Protein AF-A0A2D6HZC5-F1 (afdb_monomer_lite)

Foldseek 3Di:
DDAAPVRAAEQAEDALCNLCSVVVVVVLVPDDFFWDKDKAFDDPPSRFWFQKDFVQLVHHFDAPVQWDFDDDDPDPGTFTEGADDTGDARMKIWTWGHDPRTHTHYIGGGNHSDDQQDALPPPPDDPVSSVVNVVRRNRMGGYDD

pLDDT: mean 93.43, std 5.06, range [65.69, 98.38]

Structure (mmCIF, N/CA/C/O backbone):
data_AF-A0A2D6HZC5-F1
#
_entry.id   AF-A0A2D6HZC5-F1
#
loop_
_atom_site.group_PDB
_atom_site.id
_atom_site.type_symbol
_atom_site.label_atom_id
_atom_site.label_alt_id
_atom_site.label_comp_id
_atom_site.label_asym_id
_atom_site.label_entity_id
_atom_site.label_seq_id
_atom_site.pdbx_PDB_ins_code
_atom_site.Cartn_x
_atom_site.Cartn_y
_atom_site.Cartn_z
_atom_site.occupancy
_atom_site.B_iso_or_equiv
_atom_site.auth_seq_id
_atom_site.auth_comp_id
_atom_site.auth_asym_id
_atom_site.auth_atom_id
_atom_site.pdbx_PDB_model_num
ATOM 1 N N . MET A 1 1 ? 14.210 -13.965 -1.590 1.00 69.50 1 MET A N 1
ATOM 2 C CA . MET A 1 1 ? 13.919 -12.657 -2.206 1.00 69.50 1 MET A CA 1
ATOM 3 C C . MET A 1 1 ? 13.083 -12.929 -3.435 1.00 69.50 1 MET A C 1
ATOM 5 O O . MET A 1 1 ? 13.542 -13.678 -4.292 1.00 69.50 1 MET A O 1
ATOM 9 N N . THR A 1 2 ? 11.857 -12.420 -3.453 1.00 87.31 2 THR A N 1
ATOM 10 C CA . THR A 1 2 ? 10.922 -12.584 -4.571 1.00 87.31 2 THR A CA 1
ATOM 11 C C . THR A 1 2 ? 11.387 -11.727 -5.746 1.00 87.31 2 THR A C 1
ATOM 13 O O . THR A 1 2 ? 12.062 -10.717 -5.539 1.00 87.31 2 THR A O 1
ATOM 16 N N . LYS A 1 3 ? 11.094 -12.145 -6.976 1.00 92.19 3 LYS A N 1
ATOM 17 C CA . LYS A 1 3 ? 11.446 -11.407 -8.192 1.00 92.19 3 LYS A CA 1
ATOM 18 C C . LYS A 1 3 ? 10.257 -11.382 -9.143 1.00 92.19 3 LYS A C 1
ATOM 20 O O . LYS A 1 3 ? 9.530 -12.371 -9.185 1.00 92.19 3 LYS A O 1
ATOM 25 N N . THR A 1 4 ? 10.097 -10.291 -9.890 1.00 91.75 4 THR A N 1
ATOM 26 C CA . THR A 1 4 ? 9.151 -10.226 -11.014 1.00 91.75 4 THR A CA 1
ATOM 27 C C . THR A 1 4 ? 9.570 -11.173 -12.145 1.00 91.75 4 THR A C 1
ATOM 29 O O . THR A 1 4 ? 10.643 -11.787 -12.091 1.00 91.75 4 THR A O 1
ATOM 32 N N . THR A 1 5 ? 8.752 -11.266 -13.194 1.00 91.31 5 THR A N 1
ATOM 33 C CA . THR A 1 5 ? 9.013 -12.083 -14.386 1.00 91.31 5 THR A CA 1
ATOM 34 C C . THR A 1 5 ? 10.340 -11.720 -15.054 1.00 91.31 5 THR A C 1
ATOM 36 O O . THR A 1 5 ? 11.108 -12.610 -15.418 1.00 91.31 5 THR A O 1
ATOM 39 N N . ASN A 1 6 ? 10.678 -10.430 -15.124 1.00 91.12 6 ASN A N 1
ATOM 40 C CA . ASN A 1 6 ? 11.948 -9.945 -15.676 1.00 91.12 6 ASN A CA 1
ATOM 41 C C . ASN A 1 6 ? 13.112 -9.959 -14.671 1.00 91.12 6 ASN A C 1
ATOM 43 O O . ASN A 1 6 ? 14.202 -9.467 -14.961 1.00 91.12 6 ASN A O 1
ATOM 47 N N . GLY A 1 7 ? 12.916 -10.543 -13.488 1.00 92.25 7 GLY A N 1
ATOM 48 C CA . GLY A 1 7 ? 13.964 -10.699 -12.484 1.00 92.25 7 GLY A CA 1
ATOM 49 C C . GLY A 1 7 ? 14.158 -9.494 -11.561 1.00 92.25 7 GLY A C 1
ATOM 50 O O . GLY A 1 7 ? 15.100 -9.523 -10.760 1.00 92.25 7 GLY A O 1
ATOM 51 N N . THR A 1 8 ? 13.281 -8.483 -11.619 1.00 93.00 8 THR A N 1
ATOM 52 C CA . THR A 1 8 ? 13.315 -7.303 -10.741 1.00 93.00 8 THR A CA 1
ATOM 53 C C . THR A 1 8 ? 13.118 -7.740 -9.288 1.00 93.00 8 THR A C 1
ATOM 55 O O . THR A 1 8 ? 12.092 -8.347 -8.973 1.00 93.00 8 THR A O 1
ATOM 58 N N . PRO A 1 9 ? 14.064 -7.466 -8.373 1.00 93.81 9 PRO A N 1
ATOM 59 C CA . PRO A 1 9 ? 13.914 -7.821 -6.968 1.00 93.81 9 PRO A CA 1
ATOM 60 C C . PRO A 1 9 ? 12.724 -7.118 -6.310 1.00 93.81 9 PRO A C 1
ATOM 62 O O . PRO A 1 9 ? 12.580 -5.899 -6.418 1.00 93.81 9 PRO A O 1
ATOM 65 N N . ILE A 1 10 ? 11.936 -7.888 -5.557 1.00 91.50 10 ILE A N 1
ATOM 66 C CA . ILE A 1 10 ? 10.865 -7.393 -4.692 1.00 91.50 10 ILE A CA 1
ATOM 67 C C . ILE A 1 10 ? 11.231 -7.677 -3.234 1.00 91.50 10 ILE A C 1
ATOM 69 O O . ILE A 1 10 ? 11.430 -8.832 -2.838 1.00 91.50 10 ILE A O 1
ATOM 73 N N . PHE A 1 11 ? 11.341 -6.618 -2.431 1.00 87.88 11 PHE A N 1
ATOM 74 C CA . PHE A 1 11 ? 11.692 -6.722 -1.011 1.00 87.88 11 PHE A CA 1
ATOM 75 C C . PHE A 1 11 ? 10.486 -7.097 -0.147 1.00 87.88 11 PHE A C 1
ATOM 77 O O . PHE A 1 11 ? 10.630 -7.891 0.782 1.00 87.88 11 PHE A O 1
ATOM 84 N N . HIS A 1 12 ? 9.308 -6.571 -0.479 1.00 83.19 12 HIS A N 1
ATOM 85 C CA . HIS A 1 12 ? 8.054 -6.880 0.190 1.00 83.19 12 HIS A CA 1
ATOM 86 C C . HIS A 1 12 ? 6.927 -7.019 -0.839 1.00 83.19 12 HIS A C 1
ATOM 88 O O . HIS A 1 12 ? 6.614 -6.080 -1.569 1.00 83.19 12 HIS A O 1
ATOM 94 N N . ALA A 1 13 ? 6.347 -8.212 -0.913 1.00 79.81 13 ALA A N 1
ATOM 95 C CA . ALA A 1 13 ? 5.152 -8.501 -1.691 1.00 79.81 13 ALA A CA 1
ATOM 96 C C . ALA A 1 13 ? 4.119 -9.089 -0.734 1.00 79.81 13 ALA A C 1
ATOM 98 O O . ALA A 1 13 ? 4.447 -10.008 0.021 1.00 79.81 13 ALA A O 1
ATOM 99 N N . ASP A 1 14 ? 2.907 -8.552 -0.764 1.00 74.06 14 ASP A N 1
ATOM 100 C CA . ASP A 1 14 ? 1.789 -9.041 0.035 1.00 74.06 14 ASP A CA 1
ATOM 101 C C . ASP A 1 14 ? 0.707 -9.657 -0.870 1.00 74.06 14 ASP A C 1
ATOM 103 O O . ASP A 1 14 ? 0.596 -9.326 -2.043 1.00 74.06 14 ASP A O 1
ATOM 107 N N . HIS A 1 15 ? -0.117 -10.541 -0.306 1.00 78.69 15 HIS A N 1
ATOM 108 C CA . HIS A 1 15 ? -1.468 -10.870 -0.798 1.00 78.69 15 HIS A CA 1
ATOM 109 C C . HIS A 1 15 ? -1.623 -11.190 -2.302 1.00 78.69 15 HIS A C 1
ATOM 111 O O . HIS A 1 15 ? -2.504 -10.642 -2.962 1.00 78.69 15 HIS A O 1
ATOM 117 N N . GLY A 1 16 ? -0.809 -12.105 -2.840 1.00 78.62 16 GLY A N 1
ATOM 118 C CA . GLY A 1 16 ? -1.028 -12.666 -4.182 1.00 78.62 16 GLY A CA 1
ATOM 119 C C . GLY A 1 16 ? -0.520 -11.801 -5.338 1.00 78.62 16 GLY A C 1
ATOM 120 O O . GLY A 1 16 ? -0.862 -12.059 -6.491 1.00 78.62 16 GLY A O 1
ATOM 121 N N . VAL A 1 17 ? 0.295 -10.780 -5.050 1.00 86.81 17 VAL A N 1
ATOM 122 C CA . VAL A 1 17 ? 0.870 -9.852 -6.042 1.00 86.81 17 VAL A CA 1
ATOM 123 C C . VAL A 1 17 ? 1.707 -10.551 -7.125 1.00 86.81 17 VAL A C 1
ATOM 125 O O . VAL A 1 17 ? 1.951 -9.965 -8.179 1.00 86.81 17 VAL A O 1
ATOM 128 N N . GLU A 1 18 ? 2.090 -11.815 -6.930 1.00 89.19 18 GLU A N 1
ATOM 129 C CA . GLU A 1 18 ? 2.719 -12.662 -7.948 1.00 89.19 18 GLU A CA 1
ATOM 130 C C . GLU A 1 18 ? 1.943 -12.689 -9.269 1.00 89.19 18 GLU A C 1
ATOM 132 O O . GLU A 1 18 ? 2.555 -12.703 -10.337 1.00 89.19 18 GLU A O 1
ATOM 137 N N . SER A 1 19 ? 0.607 -12.634 -9.218 1.00 89.25 19 SER A N 1
ATOM 138 C CA . SER A 1 19 ? -0.232 -12.625 -10.423 1.00 89.25 19 SER A CA 1
ATOM 139 C C . SER A 1 19 ? -0.093 -11.349 -11.262 1.00 89.25 19 SER A C 1
ATOM 141 O O . SER A 1 19 ? -0.515 -11.332 -12.418 1.00 89.25 19 SER A O 1
ATOM 143 N N . ALA A 1 20 ? 0.518 -10.293 -10.717 1.00 92.00 20 ALA A N 1
ATOM 144 C CA . ALA A 1 20 ? 0.697 -9.007 -11.382 1.00 92.00 20 ALA A CA 1
ATOM 145 C C . ALA A 1 20 ? 2.154 -8.683 -11.746 1.00 92.00 20 ALA A C 1
ATOM 147 O O . ALA A 1 20 ? 2.438 -7.555 -12.144 1.00 92.00 20 ALA A O 1
ATOM 148 N N . PHE A 1 21 ? 3.091 -9.630 -11.657 1.00 93.94 21 PHE A N 1
ATOM 149 C CA . PHE A 1 21 ? 4.503 -9.361 -11.966 1.00 93.94 21 PHE A CA 1
ATOM 150 C C . PHE A 1 21 ? 4.735 -8.808 -13.376 1.00 93.94 21 PHE A C 1
ATOM 152 O O . PHE A 1 21 ? 5.481 -7.841 -13.520 1.00 93.94 21 PHE A O 1
ATOM 159 N N . ASP A 1 22 ? 4.035 -9.329 -14.384 1.00 93.50 22 ASP A N 1
ATOM 160 C CA . ASP A 1 22 ? 4.121 -8.808 -15.755 1.00 93.50 22 ASP A CA 1
ATOM 161 C C . ASP A 1 22 ? 3.609 -7.363 -15.856 1.00 93.50 22 ASP A C 1
ATOM 163 O O . ASP A 1 22 ? 4.170 -6.547 -16.586 1.00 93.50 22 ASP A O 1
ATOM 167 N N . MET A 1 23 ? 2.564 -7.020 -15.095 1.00 93.62 23 MET A N 1
ATOM 168 C CA . MET A 1 23 ? 2.028 -5.659 -15.034 1.00 93.62 23 MET A CA 1
ATOM 169 C C . MET A 1 23 ? 3.023 -4.702 -14.369 1.00 93.62 23 MET A C 1
ATOM 171 O O . MET A 1 23 ? 3.225 -3.594 -14.865 1.00 93.62 23 MET A O 1
ATOM 175 N N . ILE A 1 24 ? 3.667 -5.136 -13.281 1.00 94.44 24 ILE A N 1
ATOM 176 C CA . ILE A 1 24 ? 4.716 -4.367 -12.600 1.00 94.44 24 ILE A CA 1
ATOM 177 C C . ILE A 1 24 ? 5.870 -4.089 -13.566 1.00 94.44 24 ILE A C 1
ATOM 179 O O . ILE A 1 24 ? 6.287 -2.940 -13.709 1.00 94.44 24 ILE A O 1
ATOM 183 N N . ASP A 1 25 ? 6.355 -5.122 -14.255 1.00 94.44 25 ASP A N 1
ATOM 184 C CA . ASP A 1 25 ? 7.457 -4.994 -15.206 1.00 94.44 25 ASP A CA 1
ATOM 185 C C . ASP A 1 25 ? 7.096 -4.062 -16.373 1.00 94.44 25 ASP A C 1
ATOM 187 O O . ASP A 1 25 ? 7.884 -3.182 -16.731 1.00 94.44 25 ASP A O 1
ATOM 191 N N . ALA A 1 26 ? 5.892 -4.205 -16.936 1.00 93.75 26 ALA A N 1
ATOM 192 C CA . ALA A 1 26 ? 5.408 -3.351 -18.018 1.00 93.75 26 ALA A CA 1
ATOM 193 C C . ALA A 1 26 ? 5.282 -1.882 -17.589 1.00 93.75 26 ALA A C 1
ATOM 195 O O . ALA A 1 26 ? 5.671 -0.984 -18.337 1.00 93.75 26 ALA A O 1
ATOM 196 N N . TYR A 1 27 ? 4.780 -1.628 -16.378 1.00 94.19 27 TYR A N 1
ATOM 197 C CA . TYR A 1 27 ? 4.682 -0.278 -15.830 1.00 94.19 27 TYR A CA 1
ATOM 198 C C . TYR A 1 27 ? 6.061 0.344 -15.628 1.00 94.19 27 TYR A C 1
ATOM 200 O O . TYR A 1 27 ? 6.310 1.455 -16.090 1.00 94.19 27 TYR A O 1
ATOM 208 N N . MET A 1 28 ? 6.987 -0.393 -15.007 1.00 94.62 28 MET A N 1
ATOM 209 C CA . MET A 1 28 ? 8.343 0.090 -14.745 1.00 94.62 28 MET A CA 1
ATOM 210 C C . MET A 1 28 ? 9.128 0.391 -16.024 1.00 94.62 28 MET A C 1
ATOM 212 O O . MET A 1 28 ? 9.880 1.363 -16.049 1.00 94.62 28 MET A O 1
ATOM 216 N N . ALA A 1 29 ? 8.930 -0.387 -17.091 1.00 93.25 29 ALA A N 1
ATOM 217 C CA . ALA A 1 29 ? 9.567 -0.143 -18.385 1.00 93.25 29 ALA A CA 1
ATOM 218 C C . ALA A 1 29 ? 9.165 1.205 -19.020 1.00 93.25 29 ALA A C 1
ATOM 220 O O . ALA A 1 29 ? 9.911 1.744 -19.836 1.00 93.25 29 ALA A O 1
ATOM 221 N N . GLY A 1 30 ? 8.001 1.752 -18.652 1.00 92.94 30 GLY A N 1
ATOM 222 C CA . GLY A 1 30 ? 7.512 3.047 -19.130 1.00 92.94 30 GLY A CA 1
ATOM 223 C C . GLY A 1 30 ? 7.947 4.253 -18.290 1.00 92.94 30 GLY A C 1
ATOM 224 O O . GLY A 1 30 ? 7.639 5.385 -18.665 1.00 92.94 30 GLY A O 1
ATOM 225 N N . LEU A 1 31 ? 8.631 4.045 -17.161 1.00 94.88 31 LEU A N 1
ATOM 226 C CA . LEU A 1 31 ? 9.005 5.120 -16.242 1.00 94.88 31 LEU A CA 1
ATOM 227 C C . LEU A 1 31 ? 10.386 5.711 -16.564 1.00 94.88 31 LEU A C 1
ATOM 229 O O . LEU A 1 31 ? 11.294 4.988 -16.981 1.00 94.88 31 LEU A O 1
ATOM 233 N N . PRO A 1 32 ? 10.602 7.016 -16.308 1.00 94.81 32 PRO A N 1
ATOM 234 C CA . PRO A 1 32 ? 11.951 7.562 -16.264 1.00 94.81 32 PRO A CA 1
ATOM 235 C C . PRO A 1 32 ? 12.750 6.929 -15.107 1.00 94.81 32 PRO A C 1
ATOM 237 O O . PRO A 1 32 ? 12.159 6.529 -14.099 1.00 94.81 32 PRO A O 1
ATOM 240 N N . PRO A 1 33 ? 14.093 6.874 -15.196 1.00 96.19 33 PRO A N 1
ATOM 241 C CA . PRO A 1 33 ? 14.920 6.400 -14.093 1.00 96.19 33 PRO A CA 1
ATOM 242 C C . PRO A 1 33 ? 14.691 7.212 -12.813 1.00 96.19 33 PRO A C 1
ATOM 244 O O . PRO A 1 33 ? 14.678 8.444 -12.852 1.00 96.19 33 PRO A O 1
ATOM 247 N N . GLY A 1 34 ? 14.555 6.533 -11.672 1.00 95.75 34 GLY A N 1
ATOM 248 C CA . GLY A 1 34 ? 14.362 7.179 -10.372 1.00 95.75 34 GLY A CA 1
ATOM 249 C C . GLY A 1 34 ? 13.321 6.510 -9.479 1.00 95.75 34 GLY A C 1
ATOM 250 O O . GLY A 1 34 ? 12.751 5.473 -9.818 1.00 95.75 34 GLY A O 1
ATOM 251 N N . PHE A 1 35 ? 13.107 7.105 -8.302 1.00 96.25 35 PHE A N 1
ATOM 252 C CA . PHE A 1 35 ? 12.091 6.663 -7.345 1.00 96.25 35 PHE A CA 1
ATOM 253 C C . PHE A 1 35 ? 10.683 6.926 -7.882 1.00 96.25 35 PHE A C 1
ATOM 255 O O . PHE A 1 35 ? 10.417 7.998 -8.427 1.00 96.25 35 PHE A O 1
ATOM 262 N N . PHE A 1 36 ? 9.775 5.978 -7.670 1.00 95.75 36 PHE A N 1
ATOM 263 C CA . PHE A 1 36 ? 8.375 6.127 -8.035 1.00 95.75 36 PHE A CA 1
ATOM 264 C C . PHE A 1 36 ? 7.438 5.494 -7.004 1.00 95.75 36 PHE A C 1
ATOM 266 O O . PHE A 1 36 ? 7.779 4.541 -6.298 1.00 95.75 36 PHE A O 1
ATOM 273 N N . ILE A 1 37 ? 6.216 6.023 -6.987 1.00 95.62 37 ILE A N 1
ATOM 274 C CA . ILE A 1 37 ? 5.040 5.420 -6.368 1.00 95.62 37 ILE A CA 1
ATOM 275 C C . ILE A 1 37 ? 4.003 5.315 -7.483 1.00 95.62 37 ILE A C 1
ATOM 277 O O . ILE A 1 37 ? 3.606 6.327 -8.057 1.00 95.62 37 ILE A O 1
ATOM 281 N N . GLY A 1 38 ? 3.638 4.092 -7.846 1.00 94.94 38 GLY A N 1
ATOM 282 C CA . GLY A 1 38 ? 2.681 3.795 -8.903 1.00 94.94 38 GLY A CA 1
ATOM 283 C C . GLY A 1 38 ? 1.421 3.168 -8.337 1.00 94.94 38 GLY A C 1
ATOM 284 O O . GLY A 1 38 ? 1.502 2.317 -7.453 1.00 94.94 38 GLY A O 1
ATOM 285 N N . VAL A 1 39 ? 0.274 3.569 -8.876 1.00 95.62 39 VAL A N 1
ATOM 286 C CA . VAL A 1 39 ? -1.014 2.930 -8.608 1.00 95.62 39 VAL A CA 1
ATOM 287 C C . VAL A 1 39 ? -1.631 2.559 -9.945 1.00 95.62 39 VAL A C 1
ATOM 289 O O . VAL A 1 39 ? -1.807 3.415 -10.810 1.00 95.62 39 VAL A O 1
ATOM 292 N N . MET A 1 40 ? -1.905 1.273 -10.133 1.00 95.00 40 MET A N 1
ATOM 293 C CA . MET A 1 40 ? -2.393 0.725 -11.396 1.00 95.00 40 MET A CA 1
ATOM 294 C C . MET A 1 40 ? -3.727 0.019 -11.176 1.00 95.00 40 MET A C 1
ATOM 296 O O . MET A 1 40 ? -3.848 -0.711 -10.193 1.00 95.00 40 MET A O 1
ATOM 300 N N . PRO A 1 41 ? -4.714 0.182 -12.070 1.00 95.38 41 PRO A N 1
ATOM 301 C CA . PRO A 1 41 ? -5.939 -0.600 -11.997 1.00 95.38 41 PRO A CA 1
ATOM 302 C C . PRO A 1 41 ? -5.628 -2.082 -12.227 1.00 95.38 41 PRO A C 1
ATOM 304 O O . PRO A 1 41 ? -4.888 -2.443 -13.146 1.00 95.38 41 PRO A O 1
ATOM 307 N N . LEU A 1 42 ? -6.211 -2.943 -11.401 1.00 94.81 42 LEU A N 1
ATOM 308 C CA . LEU A 1 42 ? -6.145 -4.387 -11.559 1.00 94.81 42 LEU A CA 1
ATOM 309 C C . LEU A 1 42 ? -7.287 -4.883 -12.452 1.00 94.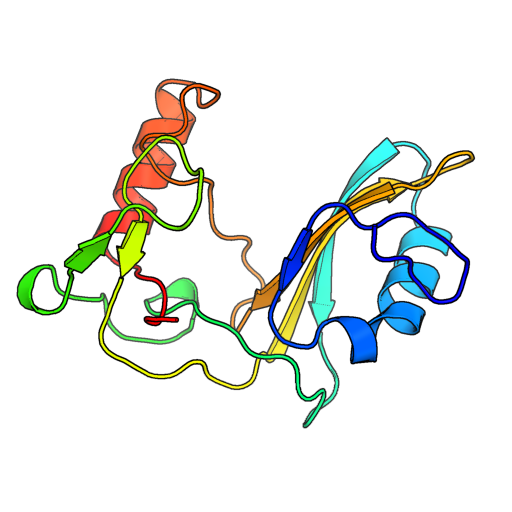81 42 LEU A C 1
ATOM 311 O O . LEU A 1 42 ? -8.393 -4.339 -12.418 1.00 94.81 42 LEU A O 1
ATOM 315 N N . PRO A 1 43 ? -7.061 -5.943 -13.247 1.00 90.75 43 PRO A N 1
ATOM 316 C CA . PRO A 1 43 ? -8.157 -6.620 -13.914 1.00 90.75 43 PRO A CA 1
ATOM 317 C C . PRO A 1 43 ? -9.085 -7.269 -12.870 1.00 90.75 43 PRO A C 1
ATOM 319 O O . PRO A 1 43 ? -8.614 -7.713 -11.816 1.00 90.75 43 PRO A O 1
ATOM 322 N N . PRO A 1 44 ? -10.389 -7.405 -13.172 1.00 86.88 44 PRO A N 1
ATOM 323 C CA . PRO A 1 44 ? -11.298 -8.171 -12.330 1.00 86.88 44 PRO A CA 1
ATOM 324 C C . PRO A 1 44 ? -10.764 -9.586 -12.091 1.00 86.88 44 PRO A C 1
ATOM 326 O O . PRO A 1 44 ? -10.242 -10.219 -13.008 1.00 86.88 44 PRO A O 1
ATOM 329 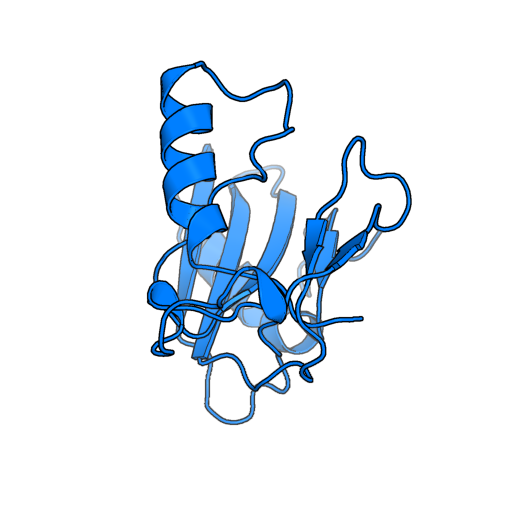N N . ASN A 1 45 ? -10.949 -10.107 -10.877 1.00 85.62 45 ASN A N 1
ATOM 330 C CA . ASN A 1 45 ? -10.488 -11.442 -10.478 1.00 85.62 45 ASN A CA 1
ATOM 331 C C . ASN A 1 45 ? -8.961 -11.643 -10.578 1.00 85.62 45 ASN A C 1
ATOM 333 O O . ASN A 1 45 ? -8.505 -12.758 -10.819 1.00 85.62 45 ASN A O 1
ATOM 337 N N . SER A 1 46 ? -8.168 -10.590 -10.351 1.00 90.69 46 SER A N 1
ATOM 338 C CA . SER A 1 46 ? -6.697 -10.666 -10.266 1.00 90.69 46 SER A CA 1
ATOM 339 C C . SER A 1 46 ? -6.181 -11.633 -9.186 1.00 90.69 46 SER A C 1
ATOM 341 O O . SER A 1 46 ? -5.013 -12.022 -9.208 1.00 90.69 46 SER A O 1
ATOM 343 N N . GLY A 1 47 ? -7.037 -12.002 -8.225 1.00 90.94 47 GLY A N 1
ATOM 344 C CA . GLY A 1 47 ? -6.675 -12.801 -7.053 1.00 90.94 47 GLY A CA 1
ATOM 345 C C . GLY A 1 47 ? -5.884 -12.021 -6.002 1.00 90.94 47 GLY A C 1
ATOM 346 O O . GLY A 1 47 ? -5.533 -12.592 -4.975 1.00 90.94 47 GLY A O 1
ATOM 347 N N . ILE A 1 48 ? -5.623 -10.732 -6.243 1.00 94.12 48 ILE A N 1
ATOM 348 C CA . ILE A 1 48 ? -4.928 -9.850 -5.310 1.00 94.12 48 ILE A CA 1
ATOM 349 C C . ILE A 1 48 ? -5.941 -9.292 -4.323 1.00 94.12 48 ILE A C 1
ATOM 351 O O . ILE A 1 48 ? -7.030 -8.850 -4.701 1.00 94.12 48 ILE A O 1
ATOM 355 N N . GLU A 1 49 ? -5.563 -9.291 -3.051 1.00 95.12 49 GLU A N 1
ATOM 356 C CA . GLU A 1 49 ? -6.416 -8.804 -1.977 1.00 95.12 49 GLU A CA 1
ATOM 357 C C . GLU A 1 49 ? -5.895 -7.488 -1.392 1.00 95.12 49 GLU A C 1
ATOM 359 O O . GLU A 1 49 ? -4.691 -7.240 -1.303 1.00 95.12 49 GLU A O 1
ATOM 364 N N . SER A 1 50 ? -6.825 -6.653 -0.938 1.00 94.62 50 SER A N 1
ATOM 365 C CA . SER A 1 50 ? -6.564 -5.509 -0.084 1.00 94.62 50 SER A CA 1
ATOM 366 C C . SER A 1 50 ? -6.923 -5.833 1.360 1.00 94.62 50 SER A C 1
ATOM 368 O O . SER A 1 50 ? -7.987 -6.382 1.665 1.00 94.62 50 SER A O 1
ATOM 370 N N . ALA A 1 51 ? -6.028 -5.449 2.266 1.00 94.69 51 ALA A N 1
ATOM 37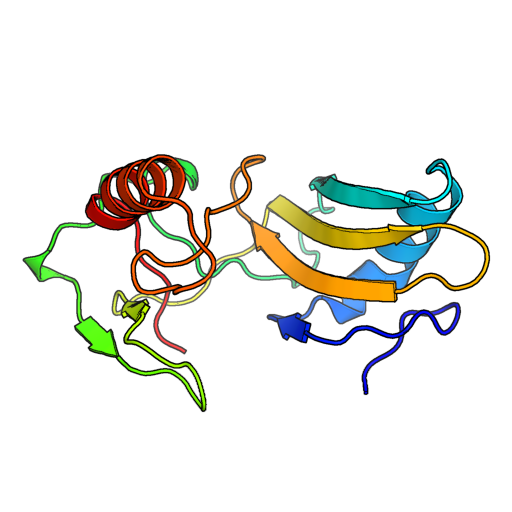1 C CA . ALA A 1 51 ? -6.269 -5.504 3.699 1.00 94.69 51 ALA A CA 1
ATOM 372 C C . ALA A 1 51 ? -6.882 -4.203 4.242 1.00 94.69 51 ALA A C 1
ATOM 374 O O . ALA A 1 51 ? -7.251 -4.167 5.407 1.00 94.69 51 ALA A O 1
ATOM 375 N N . LEU A 1 52 ? -6.972 -3.123 3.463 1.00 96.00 52 LEU A N 1
ATOM 376 C CA . LEU A 1 52 ? -7.380 -1.825 3.997 1.00 96.00 52 LEU A CA 1
ATOM 377 C C . LEU A 1 52 ? -8.908 -1.719 4.141 1.00 96.00 52 LEU A C 1
ATOM 379 O O . LEU A 1 52 ? -9.669 -2.020 3.217 1.00 96.00 52 LEU A O 1
ATOM 383 N N . TYR A 1 53 ? -9.338 -1.245 5.308 1.00 97.06 53 TYR A N 1
ATOM 384 C CA . TYR A 1 53 ? -10.697 -0.800 5.595 1.00 97.06 53 TYR A CA 1
ATOM 385 C C . TYR A 1 53 ? -10.701 0.682 5.958 1.00 97.06 53 TYR A C 1
ATOM 387 O O . TYR A 1 53 ? -9.769 1.171 6.601 1.00 97.06 53 TYR A O 1
ATOM 395 N N . GLY A 1 54 ? -11.785 1.365 5.599 1.00 97.12 54 GLY A N 1
ATOM 396 C CA . GLY A 1 54 ? -12.045 2.764 5.942 1.00 97.12 54 GLY A CA 1
ATOM 397 C C . GLY A 1 54 ? -12.442 3.612 4.727 1.00 97.12 54 GLY A C 1
ATOM 398 O O . GLY A 1 54 ? -12.605 3.074 3.629 1.00 97.12 54 GLY A O 1
ATOM 399 N N . PRO A 1 55 ? -12.597 4.934 4.906 1.00 96.75 55 PRO A N 1
ATOM 400 C CA . PRO A 1 55 ? -13.102 5.846 3.877 1.00 96.75 55 PRO A CA 1
ATOM 401 C C . PRO A 1 55 ? -12.396 5.771 2.519 1.00 96.75 55 PRO A C 1
ATOM 403 O O . PRO A 1 55 ? -13.063 5.757 1.488 1.00 96.75 55 PRO A O 1
ATOM 406 N N . THR A 1 56 ? -11.066 5.650 2.489 1.00 94.44 56 THR A N 1
ATOM 407 C CA . THR A 1 56 ? -10.295 5.534 1.231 1.00 94.44 56 THR A CA 1
ATOM 408 C C . THR A 1 56 ? -10.506 4.205 0.504 1.00 94.44 56 THR A C 1
ATOM 410 O O . THR A 1 56 ? -10.268 4.114 -0.696 1.00 94.44 56 THR A O 1
ATOM 413 N N . ALA A 1 57 ? -11.010 3.187 1.205 1.00 94.50 57 ALA A N 1
ATOM 414 C CA . ALA A 1 57 ? -11.452 1.920 0.631 1.00 94.50 57 ALA A CA 1
ATOM 415 C C . ALA A 1 57 ? -12.968 1.894 0.336 1.00 94.50 57 ALA A C 1
ATOM 417 O O . ALA A 1 57 ? -13.503 0.847 -0.018 1.00 94.50 57 ALA A O 1
ATOM 418 N N . GLY A 1 58 ? -13.672 3.023 0.487 1.00 94.44 58 GLY A N 1
ATOM 419 C CA . GLY A 1 58 ? -15.117 3.128 0.259 1.00 94.44 58 GLY A CA 1
ATOM 420 C C . GLY A 1 58 ? -15.992 2.662 1.428 1.00 94.44 58 GLY A C 1
ATOM 421 O O . GLY A 1 58 ? -17.204 2.526 1.261 1.00 94.44 58 GLY A O 1
ATOM 422 N N . ASP A 1 59 ? -15.413 2.428 2.609 1.00 96.25 59 ASP A N 1
ATOM 423 C CA . ASP A 1 59 ? -16.158 2.034 3.808 1.00 96.25 59 ASP A CA 1
ATOM 424 C C . ASP A 1 59 ? -16.506 3.236 4.700 1.00 96.25 59 ASP A C 1
ATOM 426 O O . ASP A 1 59 ? -15.958 4.329 4.577 1.00 96.25 59 ASP A O 1
ATOM 430 N N . SER A 1 60 ? -17.381 3.020 5.685 1.00 97.38 60 SER A N 1
ATOM 431 C CA . SER A 1 60 ? -17.490 3.947 6.821 1.00 97.38 60 SER A CA 1
ATOM 432 C C . SER A 1 60 ? -16.200 3.953 7.666 1.00 97.38 60 SER A C 1
ATOM 434 O O . SER A 1 60 ? -15.501 2.934 7.693 1.00 97.38 60 SER A O 1
ATOM 436 N N . PRO A 1 61 ? -15.904 5.046 8.401 1.00 98.38 61 PRO A N 1
ATOM 437 C CA . PRO A 1 61 ? -14.797 5.091 9.357 1.00 98.38 61 PRO A CA 1
ATOM 438 C C . PRO A 1 61 ? -14.794 3.886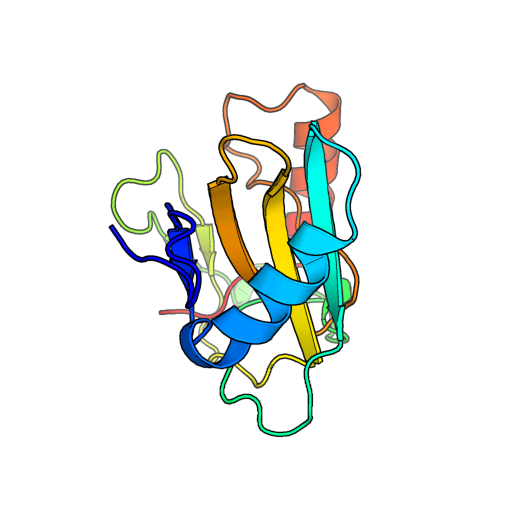 10.298 1.00 98.38 61 PRO A C 1
ATOM 440 O O . PRO A 1 61 ? -15.826 3.538 10.875 1.00 98.38 61 PRO A O 1
ATOM 443 N N . VAL A 1 62 ? -13.633 3.248 10.456 1.00 98.25 62 VAL A N 1
ATOM 444 C CA . VAL A 1 62 ? -13.472 2.110 11.366 1.00 98.25 62 VAL A CA 1
ATOM 445 C C . VAL A 1 62 ? -13.453 2.633 12.806 1.00 98.25 62 VAL A C 1
ATOM 447 O O . VAL A 1 62 ? -12.513 3.355 13.165 1.00 98.25 62 VAL A O 1
ATOM 450 N N . PRO A 1 63 ? -14.448 2.287 13.643 1.00 97.62 63 PRO A N 1
ATOM 451 C CA . PRO A 1 63 ? -14.516 2.785 15.006 1.00 97.62 63 PRO A CA 1
ATOM 452 C C . PRO A 1 63 ? -13.418 2.154 15.864 1.00 97.62 63 PRO A C 1
ATOM 454 O O . PRO A 1 63 ? -13.050 0.996 15.688 1.00 97.62 63 PRO A O 1
ATOM 457 N N . GLU A 1 64 ? -12.928 2.909 16.844 1.00 97.62 64 GLU A N 1
ATOM 458 C CA . GLU A 1 64 ? -11.878 2.439 17.755 1.00 97.62 64 GLU A CA 1
ATOM 459 C C . GLU A 1 64 ? -12.301 1.218 18.591 1.00 97.62 64 GLU A C 1
ATOM 461 O O . GLU A 1 64 ? -11.458 0.441 19.021 1.00 97.62 64 GLU A O 1
ATOM 466 N N . SER A 1 65 ? -13.607 1.006 18.789 1.00 97.75 65 SER A N 1
ATOM 467 C CA . SER A 1 65 ? -14.144 -0.175 19.479 1.00 97.75 65 SER A CA 1
ATOM 468 C C . SER A 1 65 ? -13.911 -1.491 18.737 1.00 97.75 65 SER A C 1
ATOM 470 O O . SER A 1 65 ? -13.921 -2.542 19.369 1.00 97.75 65 SER A O 1
ATOM 472 N N . ASP A 1 66 ? -13.725 -1.437 17.417 1.00 97.12 66 ASP A N 1
ATOM 473 C CA . ASP A 1 66 ? -13.561 -2.619 16.561 1.00 97.12 66 ASP A CA 1
ATOM 474 C C . ASP A 1 66 ? -12.076 -2.950 16.332 1.00 97.12 66 ASP A C 1
ATOM 476 O O . ASP A 1 66 ? -11.740 -3.835 15.541 1.00 97.12 66 ASP A O 1
ATOM 480 N N . VAL A 1 67 ? -11.185 -2.192 16.973 1.00 97.88 67 VAL A N 1
ATOM 481 C CA . VAL A 1 67 ? -9.767 -2.143 16.650 1.00 97.88 67 VAL A CA 1
ATOM 482 C C . VAL A 1 67 ? -8.922 -2.844 17.692 1.00 97.88 67 VAL A C 1
ATOM 484 O O . VAL A 1 67 ? -9.043 -2.616 18.893 1.00 97.88 67 VAL A O 1
ATOM 487 N N . GLU A 1 68 ? -7.967 -3.620 17.198 1.00 97.38 68 GLU A N 1
ATOM 488 C CA . GLU A 1 68 ? -6.905 -4.215 17.991 1.00 97.38 68 GLU A CA 1
ATOM 489 C C . GLU A 1 68 ? -5.544 -3.698 17.522 1.00 97.38 68 GLU A C 1
ATOM 491 O O . GLU A 1 68 ? -5.237 -3.671 16.329 1.00 97.38 68 GLU A O 1
ATOM 496 N N . TYR A 1 69 ? -4.698 -3.309 18.475 1.00 96.75 69 TYR A N 1
ATOM 497 C CA . TYR A 1 69 ? -3.331 -2.876 18.202 1.00 96.75 69 TYR A CA 1
ATOM 498 C C . TYR A 1 69 ? -2.374 -4.053 18.341 1.00 96.75 69 TYR A C 1
ATOM 500 O O . TYR A 1 69 ? -2.133 -4.540 19.446 1.00 96.75 69 TYR A O 1
ATOM 508 N N . VAL A 1 70 ? -1.797 -4.494 17.223 1.00 95.75 70 VAL A N 1
ATOM 509 C CA . VAL A 1 70 ? -0.959 -5.700 17.184 1.00 95.75 70 VAL A CA 1
ATOM 510 C C . VAL A 1 70 ? 0.375 -5.410 16.513 1.00 95.75 70 VAL A C 1
ATOM 512 O O . VAL A 1 70 ? 0.431 -4.900 15.394 1.00 95.75 70 VAL A O 1
ATOM 515 N N . VAL A 1 71 ? 1.478 -5.776 17.167 1.00 94.69 71 VAL A N 1
ATOM 516 C CA . VAL A 1 71 ? 2.811 -5.741 16.547 1.00 94.69 71 VAL A CA 1
ATOM 517 C C . VAL A 1 71 ? 2.929 -6.916 15.576 1.00 94.69 71 VAL A C 1
ATOM 519 O O . VAL A 1 71 ? 2.960 -8.073 15.988 1.00 94.69 71 VAL A O 1
ATOM 522 N N . ARG A 1 72 ? 2.972 -6.624 14.271 1.00 89.19 72 ARG A N 1
ATOM 523 C CA . ARG A 1 72 ? 3.057 -7.648 13.218 1.00 89.19 72 ARG A CA 1
ATOM 524 C C . ARG A 1 72 ? 4.512 -7.976 12.887 1.00 89.19 72 ARG A C 1
ATOM 526 O O . ARG A 1 72 ? 5.257 -7.108 12.430 1.00 89.19 72 ARG A O 1
ATOM 533 N N . GLY A 1 73 ? 4.901 -9.240 13.052 1.00 88.00 73 GLY A N 1
ATOM 534 C CA . GLY A 1 73 ? 6.253 -9.712 12.739 1.00 88.00 73 GLY A CA 1
ATOM 535 C C . GLY A 1 73 ? 7.329 -8.918 13.488 1.00 88.00 73 GLY A C 1
ATOM 536 O O . GLY A 1 73 ? 7.241 -8.745 14.698 1.00 88.00 73 GLY A O 1
ATOM 537 N N . ASN A 1 74 ? 8.319 -8.404 12.754 1.00 87.94 74 ASN A N 1
ATOM 538 C CA . ASN A 1 74 ? 9.436 -7.625 13.306 1.00 87.94 74 ASN A CA 1
ATOM 539 C C . ASN A 1 74 ? 9.229 -6.099 13.205 1.00 87.94 74 ASN A C 1
ATOM 541 O O . ASN A 1 74 ? 10.204 -5.344 13.214 1.00 87.94 74 ASN A O 1
ATOM 545 N N . ARG A 1 75 ? 7.985 -5.622 13.037 1.00 89.06 75 ARG A N 1
ATOM 546 C CA . ARG A 1 75 ? 7.693 -4.179 12.973 1.00 89.06 75 ARG A CA 1
ATOM 547 C C . ARG A 1 75 ? 8.015 -3.494 14.306 1.00 89.06 75 ARG A C 1
ATOM 549 O O . ARG A 1 75 ? 7.892 -4.087 15.372 1.00 89.06 75 ARG A O 1
ATOM 556 N N . ALA A 1 76 ? 8.417 -2.224 14.239 1.00 91.88 76 ALA A N 1
ATOM 557 C CA . ALA A 1 76 ? 8.847 -1.462 15.414 1.00 91.88 76 ALA A CA 1
ATOM 558 C C . ALA A 1 76 ? 7.688 -0.981 16.308 1.00 91.88 76 ALA A C 1
ATOM 560 O O . ALA A 1 76 ? 7.929 -0.582 17.447 1.00 91.88 76 ALA A O 1
ATOM 561 N N . GLY A 1 77 ? 6.455 -0.992 15.801 1.00 93.75 77 GLY A N 1
ATOM 562 C CA . GLY A 1 77 ? 5.266 -0.570 16.531 1.00 93.75 77 GLY A CA 1
ATOM 563 C C . GLY A 1 77 ? 4.012 -1.343 16.112 1.00 93.75 77 GLY A C 1
ATOM 564 O O . GLY A 1 77 ? 4.057 -2.139 15.167 1.00 93.75 77 GLY A O 1
ATOM 565 N N . PRO A 1 78 ? 2.903 -1.155 16.847 1.00 95.88 78 PRO A N 1
ATOM 566 C CA . PRO A 1 78 ? 1.666 -1.882 16.607 1.00 95.88 78 PRO A CA 1
ATOM 567 C C . PRO A 1 78 ? 0.890 -1.325 15.410 1.00 95.88 78 PRO A C 1
ATOM 569 O O . PRO A 1 78 ? 0.727 -0.114 15.268 1.00 95.88 78 PRO A O 1
ATOM 572 N N . SER A 1 79 ? 0.354 -2.220 14.586 1.00 96.19 79 SER A N 1
ATOM 573 C CA . SER A 1 79 ? -0.614 -1.893 13.542 1.00 96.19 79 SER A CA 1
ATOM 574 C C . SER A 1 79 ? -2.031 -1.827 14.093 1.00 96.19 79 SER A C 1
ATOM 576 O O . SER A 1 79 ? -2.381 -2.608 14.976 1.00 96.19 79 SER A O 1
ATOM 578 N N . ARG A 1 80 ? -2.848 -0.927 13.533 1.00 97.44 80 ARG A N 1
ATOM 579 C CA . ARG A 1 80 ? -4.288 -0.829 13.803 1.00 97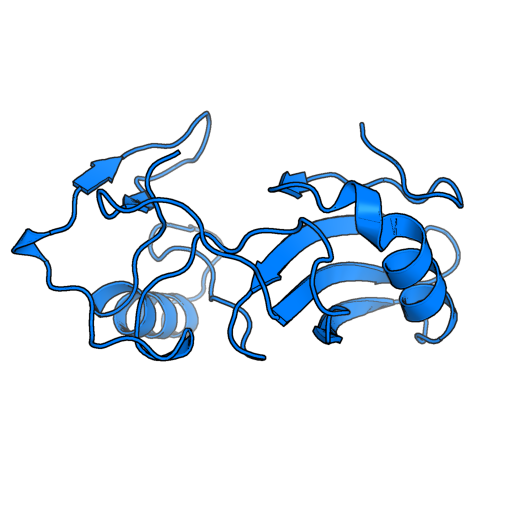.44 80 ARG A CA 1
ATOM 580 C C . ARG A 1 80 ? -5.025 -1.882 12.973 1.00 97.44 80 ARG A C 1
ATOM 582 O O . ARG A 1 80 ? -5.067 -1.759 11.747 1.00 97.44 80 ARG A O 1
ATOM 589 N N . LEU A 1 81 ? -5.544 -2.929 13.612 1.00 97.44 81 LEU A N 1
ATOM 590 C CA . LEU A 1 81 ? -6.199 -4.056 12.943 1.00 97.44 81 LEU A CA 1
ATOM 591 C C . LEU A 1 81 ? -7.693 -4.120 13.259 1.00 97.44 81 LEU A C 1
ATOM 593 O O . LEU A 1 81 ? -8.102 -3.726 14.342 1.00 97.44 81 LEU A O 1
ATOM 597 N N . VAL A 1 82 ? -8.489 -4.667 12.343 1.00 97.62 82 VAL A N 1
ATOM 598 C CA . VAL A 1 82 ? -9.916 -4.960 12.533 1.00 97.62 82 VAL A CA 1
ATOM 599 C C . VAL A 1 82 ? -10.186 -6.436 12.232 1.00 97.62 82 VAL A C 1
ATOM 601 O O . VAL A 1 82 ? -9.621 -6.993 11.287 1.00 97.62 82 VAL A O 1
ATOM 604 N N . ALA A 1 83 ? -11.056 -7.075 13.019 1.00 96.44 83 ALA A N 1
ATOM 605 C CA . ALA A 1 83 ? -11.431 -8.487 12.880 1.00 96.44 83 ALA A CA 1
ATOM 606 C C . ALA A 1 83 ? -12.356 -8.732 11.668 1.00 96.44 83 ALA A C 1
ATOM 608 O O . ALA A 1 83 ? -13.520 -9.112 11.792 1.00 96.44 83 ALA A O 1
ATOM 609 N N . ARG A 1 84 ? -11.843 -8.454 10.467 1.00 95.81 84 ARG A N 1
ATOM 610 C CA . ARG A 1 84 ? -12.517 -8.634 9.176 1.00 95.81 84 ARG A CA 1
ATOM 611 C C . ARG A 1 84 ? -11.554 -9.299 8.188 1.00 95.81 84 ARG A C 1
ATOM 613 O O . ARG A 1 84 ? -10.351 -9.060 8.287 1.00 95.81 84 ARG A O 1
ATOM 620 N N . PRO A 1 85 ? -12.054 -10.111 7.238 1.00 94.75 85 PRO A N 1
ATOM 621 C CA . PRO A 1 85 ? -11.209 -10.747 6.232 1.00 94.75 85 PRO A CA 1
ATOM 622 C C . PRO A 1 85 ? -10.654 -9.720 5.237 1.00 94.75 85 PRO A C 1
ATOM 624 O O . PRO A 1 85 ? -11.178 -8.611 5.110 1.00 94.75 85 PRO A O 1
ATOM 627 N N . LYS A 1 86 ? -9.616 -10.102 4.491 1.00 94.75 86 LYS A N 1
ATOM 628 C CA . LYS A 1 86 ? -9.154 -9.346 3.317 1.00 94.75 86 LYS A CA 1
ATOM 629 C C . LYS A 1 86 ? -10.214 -9.407 2.210 1.00 94.75 86 LYS A C 1
ATOM 631 O O . LYS A 1 86 ? -11.092 -10.272 2.228 1.00 94.75 86 LYS A O 1
ATOM 636 N N . ARG A 1 87 ? -10.175 -8.452 1.282 1.00 94.06 87 ARG A N 1
ATOM 637 C CA . ARG A 1 87 ? -11.158 -8.323 0.191 1.00 94.06 87 ARG A CA 1
ATOM 638 C C . ARG A 1 87 ? -10.450 -8.206 -1.153 1.00 94.06 87 ARG A C 1
ATOM 640 O O . ARG A 1 87 ? -9.309 -7.758 -1.159 1.00 94.06 87 ARG A O 1
ATOM 647 N N . PRO A 1 88 ? -11.095 -8.546 -2.279 1.00 95.12 88 PRO A N 1
ATOM 648 C CA . PRO A 1 88 ? -10.520 -8.301 -3.599 1.00 95.12 88 PRO A CA 1
ATOM 649 C C . PRO A 1 88 ? -10.060 -6.845 -3.761 1.00 95.12 88 PRO A C 1
ATOM 651 O O . PRO A 1 88 ? -10.754 -5.925 -3.330 1.00 95.12 88 PRO A O 1
ATOM 654 N N . ALA A 1 89 ? -8.878 -6.656 -4.342 1.00 95.56 89 ALA A N 1
ATOM 655 C CA . ALA A 1 89 ? -8.334 -5.345 -4.670 1.00 95.56 89 ALA A CA 1
ATOM 656 C C . ALA A 1 89 ? -8.719 -4.925 -6.095 1.00 95.56 89 ALA A C 1
ATOM 658 O O . ALA A 1 89 ? -8.698 -5.744 -7.016 1.00 95.56 89 ALA A O 1
ATOM 659 N N . ASP A 1 90 ? -8.973 -3.630 -6.274 1.00 95.81 90 ASP A N 1
ATOM 660 C CA . ASP A 1 90 ? -9.234 -3.008 -7.579 1.00 95.81 90 ASP A CA 1
ATOM 661 C C . ASP A 1 90 ? -7.979 -2.344 -8.161 1.00 95.81 90 ASP A C 1
ATOM 663 O O . ASP A 1 90 ? -7.907 -2.066 -9.357 1.00 95.81 90 ASP A O 1
ATOM 667 N N . HIS A 1 91 ? -6.970 -2.102 -7.324 1.00 96.25 91 HIS A N 1
ATOM 668 C CA . HIS A 1 91 ? -5.728 -1.431 -7.676 1.00 96.25 91 HIS A CA 1
ATOM 669 C C . HIS A 1 91 ? -4.515 -2.166 -7.100 1.00 96.25 91 HIS A C 1
ATOM 671 O O . HIS A 1 91 ? -4.575 -2.776 -6.032 1.00 96.25 91 HIS A O 1
ATOM 677 N N . LEU A 1 92 ? -3.386 -2.059 -7.791 1.00 96.00 92 LEU A N 1
ATOM 678 C CA . LEU A 1 92 ? -2.071 -2.475 -7.327 1.00 96.00 92 LEU A CA 1
ATOM 679 C C . LEU A 1 92 ? -1.228 -1.236 -7.053 1.00 96.00 92 LEU A C 1
ATOM 681 O O . LEU A 1 92 ? -1.010 -0.419 -7.949 1.00 96.00 92 LEU A O 1
ATOM 685 N N . VAL A 1 93 ? -0.718 -1.128 -5.831 1.00 95.81 93 VAL A N 1
ATOM 686 C CA . VAL A 1 93 ? 0.264 -0.111 -5.457 1.00 95.81 93 VAL A CA 1
ATOM 687 C C . VAL A 1 93 ? 1.659 -0.711 -5.558 1.00 95.81 93 VAL A C 1
ATOM 689 O O . VAL A 1 93 ? 1.899 -1.803 -5.046 1.00 95.81 93 VAL A O 1
ATOM 692 N N . VAL A 1 94 ? 2.588 0.011 -6.187 1.00 95.38 94 VAL A N 1
ATOM 693 C CA . VAL A 1 94 ? 3.995 -0.379 -6.341 1.00 95.38 94 VAL A CA 1
ATOM 694 C C . VAL A 1 94 ? 4.890 0.793 -5.973 1.00 95.38 94 VAL A C 1
ATOM 696 O O . VAL A 1 94 ? 4.757 1.885 -6.521 1.00 95.38 94 VAL A O 1
ATOM 699 N N . ILE A 1 95 ? 5.831 0.564 -5.063 1.00 95.06 95 ILE A N 1
ATOM 700 C CA . ILE A 1 95 ? 6.807 1.564 -4.627 1.00 95.06 95 ILE A CA 1
ATOM 701 C C . ILE A 1 95 ? 8.200 1.029 -4.929 1.00 95.06 95 ILE A C 1
ATOM 703 O O . ILE A 1 95 ? 8.555 -0.063 -4.476 1.00 95.06 95 ILE A O 1
ATOM 707 N N . GLY A 1 96 ? 9.004 1.786 -5.671 1.00 95.88 96 GLY A N 1
ATOM 708 C CA . GLY A 1 96 ? 10.284 1.282 -6.154 1.00 95.88 96 GLY A CA 1
ATOM 709 C C . GLY A 1 96 ? 11.195 2.322 -6.793 1.00 95.88 96 GLY A C 1
ATOM 710 O O . GLY A 1 96 ? 10.972 3.527 -6.701 1.00 95.88 96 GLY A O 1
ATOM 711 N N . ILE A 1 97 ? 12.247 1.819 -7.433 1.00 95.88 97 ILE A N 1
ATOM 712 C CA . ILE A 1 97 ? 13.171 2.562 -8.291 1.00 95.88 97 ILE A CA 1
ATOM 713 C C . ILE A 1 97 ? 13.128 1.924 -9.681 1.00 95.88 97 ILE A C 1
ATOM 715 O O . ILE A 1 97 ? 13.284 0.709 -9.801 1.00 95.88 97 ILE A O 1
ATOM 719 N N . ALA A 1 98 ? 12.921 2.737 -10.716 1.00 95.44 98 ALA A N 1
ATOM 720 C CA . ALA A 1 98 ? 13.034 2.349 -12.122 1.00 95.44 98 ALA A CA 1
ATOM 721 C C . ALA A 1 98 ? 14.412 2.740 -12.694 1.00 95.44 98 ALA A C 1
ATOM 723 O O . ALA A 1 98 ? 15.079 3.630 -12.156 1.00 95.44 98 ALA A O 1
ATOM 724 N N . GLY A 1 99 ? 14.837 2.102 -13.790 1.00 92.31 99 GLY A N 1
ATOM 725 C CA . GLY A 1 99 ? 16.107 2.381 -14.476 1.00 92.31 99 GLY A CA 1
ATOM 726 C C . GLY A 1 99 ? 16.991 1.142 -14.650 1.00 92.31 99 GL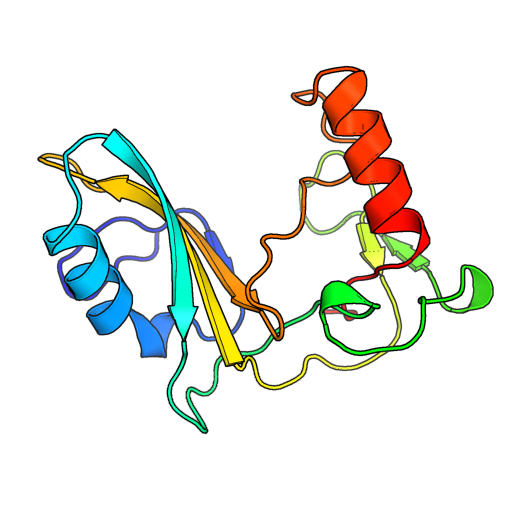Y A C 1
ATOM 727 O O . GLY A 1 99 ? 16.478 0.035 -14.778 1.00 92.31 99 GLY A O 1
ATOM 728 N N . GLU A 1 100 ? 18.315 1.337 -14.668 1.00 87.94 100 GLU A N 1
ATOM 729 C CA . GLU A 1 100 ? 19.310 0.283 -14.951 1.00 87.94 100 GLU A CA 1
ATOM 730 C C . GLU A 1 100 ? 19.377 -0.827 -13.884 1.00 87.94 100 GLU A C 1
ATOM 732 O O . GLU A 1 100 ? 19.677 -1.971 -14.215 1.00 87.94 100 GLU A O 1
ATOM 737 N N . ASP A 1 101 ? 19.075 -0.509 -12.620 1.00 90.94 101 ASP A N 1
ATOM 738 C CA . ASP A 1 101 ? 19.007 -1.466 -11.501 1.00 90.94 101 ASP A CA 1
ATOM 739 C C . ASP A 1 101 ? 17.630 -1.367 -10.815 1.00 90.94 101 ASP A C 1
ATOM 741 O O . ASP A 1 101 ? 17.504 -0.762 -9.740 1.00 90.94 101 ASP A O 1
ATOM 745 N N . PRO A 1 102 ? 16.566 -1.873 -11.470 1.00 92.94 102 PRO A N 1
ATOM 746 C CA . PRO A 1 102 ? 15.201 -1.711 -10.999 1.00 92.94 102 PRO A CA 1
ATOM 747 C C . PRO A 1 102 ? 14.968 -2.503 -9.711 1.00 92.94 102 PRO A C 1
ATOM 749 O O . PRO A 1 102 ? 15.433 -3.634 -9.560 1.00 92.94 102 PRO A O 1
ATOM 752 N N . LYS A 1 103 ? 14.218 -1.917 -8.772 1.00 95.25 103 LYS A N 1
ATOM 753 C CA . LYS A 1 103 ? 13.892 -2.529 -7.472 1.00 95.25 103 LYS A CA 1
ATOM 754 C C . LYS A 1 103 ? 12.483 -2.159 -7.044 1.00 95.25 103 LYS A C 1
ATOM 756 O O . LYS A 1 103 ? 12.128 -0.985 -7.070 1.00 95.25 103 LYS A O 1
ATOM 761 N N . VAL A 1 104 ? 11.724 -3.133 -6.554 1.00 94.75 104 VAL A N 1
ATOM 762 C CA . VAL A 1 104 ? 10.427 -2.901 -5.907 1.00 94.75 104 VAL A CA 1
ATOM 763 C C . VAL A 1 104 ? 10.597 -3.070 -4.406 1.00 94.75 104 VAL A C 1
ATOM 765 O O . VAL A 1 104 ? 10.896 -4.158 -3.916 1.00 94.75 104 VAL A O 1
ATOM 768 N N . PHE A 1 105 ? 10.404 -1.994 -3.653 1.00 92.31 105 PHE A N 1
ATOM 769 C CA . PHE A 1 105 ? 10.448 -2.052 -2.196 1.00 92.31 105 PHE A CA 1
ATOM 770 C C . PHE A 1 105 ? 9.206 -2.733 -1.640 1.00 92.31 105 PHE A C 1
ATOM 772 O O . PHE A 1 105 ? 9.328 -3.622 -0.802 1.00 92.31 105 PHE A O 1
ATOM 779 N N . THR A 1 106 ? 8.040 -2.347 -2.153 1.00 92.19 106 THR A N 1
ATOM 780 C CA . THR A 1 106 ? 6.745 -2.818 -1.673 1.00 92.19 106 THR A CA 1
ATOM 781 C C . THR A 1 106 ? 5.751 -2.889 -2.827 1.00 92.19 106 THR A C 1
ATOM 783 O O . THR A 1 106 ? 5.681 -1.952 -3.627 1.00 92.19 106 THR A O 1
ATOM 786 N N . ALA A 1 107 ? 4.956 -3.958 -2.876 1.00 93.75 107 ALA A N 1
ATOM 787 C CA . ALA A 1 107 ? 3.777 -4.051 -3.729 1.00 93.75 107 ALA A CA 1
ATOM 788 C C . ALA A 1 107 ? 2.596 -4.718 -2.995 1.00 93.75 107 ALA A C 1
ATOM 790 O O . ALA A 1 107 ? 2.785 -5.741 -2.333 1.00 93.75 107 ALA A O 1
ATOM 791 N N . TYR A 1 108 ? 1.400 -4.123 -3.089 1.00 93.25 108 TYR A N 1
ATOM 792 C CA . TYR A 1 108 ? 0.185 -4.581 -2.392 1.00 93.25 108 TYR A CA 1
ATOM 793 C C . TYR A 1 108 ? -1.111 -4.153 -3.096 1.00 93.25 108 TYR A C 1
ATOM 795 O O . TYR A 1 108 ? -1.138 -3.172 -3.840 1.00 93.25 108 TYR A O 1
ATOM 803 N N . GLY A 1 109 ? -2.202 -4.873 -2.817 1.00 94.62 109 GLY A N 1
ATOM 804 C CA . GLY A 1 109 ? -3.542 -4.552 -3.305 1.00 94.62 109 GLY A CA 1
ATOM 805 C C . GLY A 1 109 ? -4.237 -3.429 -2.527 1.00 94.62 109 GLY A C 1
ATOM 806 O O . GLY A 1 109 ? -4.221 -3.390 -1.293 1.00 94.62 109 GLY A O 1
ATOM 807 N N . SER A 1 110 ? -4.920 -2.544 -3.248 1.00 94.62 110 SER A N 1
ATOM 808 C CA . SER A 1 110 ? -5.773 -1.479 -2.713 1.00 94.62 110 SER A CA 1
ATOM 809 C C . SER A 1 110 ? -7.153 -1.509 -3.370 1.00 94.62 110 SER A C 1
ATOM 811 O O . SER A 1 110 ? -7.288 -1.898 -4.527 1.00 94.62 110 SER A O 1
ATOM 813 N N . ILE A 1 111 ? -8.190 -1.103 -2.640 1.00 94.94 111 ILE A N 1
ATOM 814 C CA . ILE A 1 111 ? -9.512 -0.837 -3.231 1.00 94.94 111 ILE A CA 1
ATOM 815 C C . ILE A 1 111 ? -9.512 0.563 -3.861 1.00 94.94 111 ILE A C 1
ATOM 817 O O . ILE A 1 111 ? -9.900 0.729 -5.013 1.00 94.94 111 ILE A O 1
ATOM 821 N N . GLY A 1 112 ? -9.002 1.566 -3.143 1.00 90.25 112 GLY A N 1
ATOM 822 C CA . GLY A 1 112 ? -8.896 2.938 -3.638 1.00 90.25 112 GLY A CA 1
ATOM 823 C C . GLY A 1 112 ? -7.622 3.209 -4.450 1.00 90.25 112 GLY A C 1
ATOM 824 O O . GLY A 1 112 ? -6.637 2.473 -4.322 1.00 90.25 112 GLY A O 1
ATOM 825 N N . PRO A 1 113 ? -7.605 4.295 -5.244 1.00 89.69 113 PRO A N 1
ATOM 826 C CA . PRO A 1 113 ? -6.420 4.735 -5.979 1.00 89.69 113 PRO A CA 1
ATOM 827 C C . PRO A 1 113 ? -5.378 5.422 -5.078 1.00 89.69 113 PRO A C 1
ATOM 829 O O . PRO A 1 113 ? -4.269 5.705 -5.526 1.00 89.69 113 PRO A O 1
ATOM 832 N N . ASP A 1 114 ? -5.728 5.713 -3.825 1.00 89.25 114 ASP A N 1
ATOM 833 C CA . ASP A 1 114 ? -4.853 6.403 -2.887 1.00 89.25 114 ASP A CA 1
ATOM 834 C C . ASP A 1 114 ? -3.904 5.434 -2.179 1.00 89.25 114 ASP A C 1
ATOM 836 O O . ASP A 1 114 ? -4.252 4.310 -1.811 1.00 89.25 114 ASP A O 1
ATOM 840 N N . VAL A 1 115 ? -2.679 5.901 -1.958 1.00 92.31 115 VAL A N 1
ATOM 841 C CA . VAL A 1 115 ? -1.638 5.152 -1.254 1.00 92.31 115 VAL A CA 1
ATOM 842 C C . VAL A 1 115 ? -1.779 5.411 0.237 1.00 92.31 115 VAL A C 1
ATOM 844 O O . VAL A 1 115 ? -1.699 6.556 0.681 1.00 92.31 115 VAL A O 1
ATOM 847 N N . ALA A 1 116 ? -1.947 4.347 1.022 1.00 92.81 116 ALA A N 1
ATOM 848 C CA . ALA A 1 116 ? -2.010 4.480 2.471 1.00 92.81 116 ALA A CA 1
ATOM 849 C C . ALA A 1 116 ? -0.683 5.059 3.010 1.00 92.81 116 ALA A C 1
ATOM 851 O O . ALA A 1 116 ? 0.392 4.551 2.659 1.00 92.81 116 ALA A O 1
ATOM 852 N N . PRO A 1 117 ? -0.718 6.096 3.872 1.00 94.62 117 PRO A N 1
ATOM 853 C CA . PRO A 1 117 ? 0.487 6.611 4.499 1.00 94.62 117 PRO A CA 1
ATOM 854 C C . PRO A 1 117 ? 1.104 5.554 5.420 1.00 94.62 117 PRO A C 1
ATOM 856 O O . PRO A 1 117 ? 0.438 4.641 5.919 1.00 94.62 117 PRO A O 1
ATOM 859 N N . ARG A 1 118 ? 2.401 5.712 5.698 1.00 94.25 118 ARG A N 1
ATOM 860 C CA . ARG A 1 118 ? 3.110 4.907 6.706 1.00 94.25 118 ARG A CA 1
ATOM 861 C C . ARG A 1 118 ? 2.401 4.997 8.057 1.00 94.25 118 ARG A C 1
ATOM 863 O O . ARG A 1 118 ? 1.670 5.949 8.319 1.00 94.25 118 ARG A O 1
ATOM 870 N N . GLU A 1 119 ? 2.615 4.012 8.920 1.00 95.19 119 GLU A N 1
ATOM 871 C CA . GLU A 1 119 ? 1.972 3.965 10.237 1.00 95.19 119 GLU A CA 1
ATOM 872 C C . GLU A 1 119 ? 2.522 5.062 11.172 1.00 95.19 119 GLU A C 1
ATOM 874 O O . GLU A 1 119 ? 3.707 5.393 11.082 1.00 95.19 119 GLU A O 1
ATOM 879 N N . PRO A 1 120 ? 1.726 5.612 12.113 1.00 96.00 120 PRO A N 1
ATOM 880 C CA . PRO A 1 120 ? 2.104 6.831 12.841 1.00 96.00 120 PRO A CA 1
ATOM 881 C C . PRO A 1 120 ? 3.327 6.675 13.753 1.00 96.00 120 PRO A C 1
ATOM 883 O O . PRO A 1 120 ? 3.968 7.654 14.139 1.00 96.00 120 PRO A O 1
ATOM 886 N N . TRP A 1 121 ? 3.640 5.438 14.136 1.00 95.00 121 TRP A N 1
ATOM 887 C CA . TRP A 1 121 ? 4.803 5.103 14.953 1.00 95.00 121 TRP A CA 1
ATOM 888 C C . TRP A 1 121 ? 6.107 5.039 14.149 1.00 95.00 121 TRP A C 1
ATOM 890 O O . TRP A 1 121 ? 7.176 4.896 14.750 1.00 95.00 121 TRP A O 1
ATOM 900 N N . ASP A 1 122 ? 6.053 5.136 12.817 1.00 94.75 122 ASP A N 1
ATOM 901 C CA . ASP A 1 122 ? 7.246 5.138 11.979 1.00 94.75 122 ASP A CA 1
ATOM 902 C C . ASP A 1 122 ? 8.128 6.354 12.320 1.00 94.75 122 ASP A C 1
ATOM 904 O O . ASP A 1 122 ? 7.747 7.524 12.201 1.00 94.75 122 ASP A O 1
ATOM 908 N N . LYS A 1 123 ? 9.346 6.060 12.786 1.00 93.94 123 LYS A N 1
ATOM 909 C CA . LYS A 1 123 ? 10.313 7.062 13.252 1.00 93.94 123 LYS A CA 1
ATOM 910 C C . LYS A 1 123 ? 10.895 7.898 12.115 1.00 93.94 123 LYS A C 1
ATOM 912 O O . LYS A 1 123 ? 11.462 8.949 12.393 1.00 93.94 123 LYS A O 1
ATOM 917 N N . SER A 1 124 ? 10.771 7.438 10.872 1.00 94.06 124 SER A N 1
ATOM 918 C CA . SER A 1 124 ? 11.245 8.150 9.684 1.00 94.06 124 SER A CA 1
ATOM 919 C C . SER A 1 124 ? 10.281 9.235 9.195 1.00 94.06 124 SER A C 1
ATOM 921 O O . SER A 1 124 ? 10.628 9.974 8.278 1.00 94.06 124 SER A O 1
ATOM 923 N N . LEU A 1 125 ? 9.089 9.348 9.795 1.00 95.62 125 LEU A N 1
ATOM 924 C CA . LEU A 1 125 ? 8.140 10.420 9.504 1.00 95.62 125 LEU A CA 1
ATOM 925 C C . LEU A 1 125 ? 8.577 11.735 10.154 1.00 95.62 125 LEU A C 1
ATOM 927 O O . LEU A 1 125 ? 8.879 11.781 11.354 1.00 95.62 125 LEU A O 1
ATOM 931 N N . SER A 1 126 ? 8.532 12.815 9.376 1.00 97.50 126 SER A N 1
ATOM 932 C CA . SER A 1 126 ? 8.549 14.180 9.902 1.00 97.50 126 SER A CA 1
ATOM 933 C C . SER A 1 126 ? 7.307 14.452 10.774 1.00 97.50 126 SER A C 1
ATOM 935 O O . SER A 1 126 ? 6.326 13.703 10.719 1.00 97.50 126 SER A O 1
ATOM 937 N N . PRO A 1 127 ? 7.304 15.520 11.595 1.00 97.06 127 PRO A N 1
ATOM 938 C CA . PRO A 1 127 ? 6.146 15.851 12.422 1.00 97.06 127 PRO A CA 1
ATOM 939 C C . PRO A 1 127 ? 4.837 16.037 11.638 1.00 97.06 127 PRO A C 1
ATOM 941 O O . PRO A 1 127 ? 3.798 15.596 12.119 1.00 97.06 127 PRO A O 1
ATOM 944 N N . SER A 1 128 ? 4.879 16.638 10.442 1.00 96.75 128 SER A N 1
ATOM 945 C CA . SER A 1 128 ? 3.687 16.832 9.603 1.00 96.75 128 SER A CA 1
ATOM 946 C C . SER A 1 128 ? 3.175 15.516 9.023 1.00 96.75 128 SER A C 1
ATOM 948 O O . SER A 1 128 ? 1.998 15.209 9.174 1.00 96.75 128 SER A O 1
ATOM 950 N N . GLU A 1 129 ? 4.058 14.686 8.458 1.00 96.88 129 GLU A N 1
ATOM 951 C CA . GLU A 1 129 ? 3.664 13.379 7.910 1.00 96.88 129 GLU A CA 1
ATOM 952 C C . GLU A 1 129 ? 3.124 12.445 9.004 1.00 96.88 129 GLU A C 1
ATOM 954 O O . GLU A 1 129 ? 2.245 11.620 8.761 1.00 96.88 129 GLU A O 1
ATOM 959 N N . ARG A 1 130 ? 3.641 12.563 10.235 1.00 97.38 130 ARG A N 1
ATOM 960 C CA . ARG A 1 130 ? 3.118 11.808 11.377 1.00 97.38 130 ARG A CA 1
ATOM 961 C C . ARG A 1 130 ? 1.697 12.228 11.732 1.00 97.38 130 ARG A C 1
ATOM 963 O O . ARG A 1 130 ? 0.904 11.362 12.090 1.00 97.38 130 ARG A O 1
ATOM 970 N N . GLU A 1 131 ? 1.380 13.516 11.657 1.00 97.50 131 GLU A N 1
ATOM 971 C CA . GLU A 1 131 ? 0.023 13.992 11.923 1.00 97.50 131 GLU A CA 1
ATOM 972 C C . GLU A 1 131 ? -0.948 13.559 10.821 1.00 97.50 131 GLU A C 1
ATOM 974 O O . GLU A 1 131 ? -2.002 13.010 11.126 1.00 97.50 131 GLU A O 1
ATOM 979 N N . GLU A 1 132 ? -0.555 13.679 9.551 1.00 96.56 132 GLU A N 1
ATOM 980 C CA . GLU A 1 132 ? -1.329 13.155 8.414 1.00 96.56 132 GLU A CA 1
ATOM 981 C C . GLU A 1 132 ? -1.594 11.652 8.562 1.00 96.56 132 GLU A C 1
ATOM 983 O O . GLU A 1 132 ? -2.722 11.183 8.412 1.00 96.56 132 GLU A O 1
ATOM 988 N N . SER A 1 133 ? -0.560 10.900 8.944 1.00 97.38 133 SER A N 1
ATOM 989 C CA . SER A 1 133 ? -0.669 9.482 9.264 1.00 97.38 133 SER A CA 1
ATOM 990 C C . SER A 1 133 ? -1.649 9.239 10.418 1.00 97.38 133 SER A C 1
ATOM 992 O O . SER A 1 133 ? -2.532 8.393 10.296 1.00 97.38 133 SER A O 1
ATOM 994 N N . ARG A 1 134 ? -1.572 9.990 11.526 1.00 97.44 134 ARG A N 1
ATOM 995 C CA . ARG A 1 134 ? -2.519 9.847 12.648 1.00 97.44 134 ARG A CA 1
ATOM 996 C C . ARG A 1 134 ? -3.965 10.083 12.224 1.00 97.44 134 ARG A C 1
ATOM 998 O O . ARG A 1 134 ? -4.820 9.300 12.628 1.00 97.44 134 ARG A O 1
ATOM 1005 N N . VAL A 1 135 ? -4.223 11.127 11.438 1.00 97.69 135 VAL A N 1
ATOM 1006 C CA . VAL A 1 135 ? -5.568 11.459 10.942 1.00 97.69 135 VAL A CA 1
ATOM 1007 C C . VAL A 1 135 ? -6.086 10.361 10.018 1.00 97.69 135 VAL A C 1
ATOM 1009 O O . VAL A 1 135 ? -7.211 9.898 10.175 1.00 97.69 135 VAL A O 1
ATOM 1012 N N . PHE A 1 136 ? -5.252 9.872 9.101 1.00 97.75 136 PHE A N 1
ATOM 1013 C CA . PHE A 1 136 ? -5.625 8.748 8.250 1.00 97.75 136 PHE A CA 1
ATOM 1014 C C . PHE A 1 136 ? -5.961 7.508 9.093 1.00 97.75 136 PHE A C 1
ATOM 1016 O O . PHE A 1 136 ? -7.050 6.941 8.993 1.00 97.75 136 PHE A O 1
ATOM 1023 N N . TRP A 1 137 ? -5.052 7.097 9.976 1.00 97.81 137 TRP A N 1
ATOM 1024 C CA . TRP A 1 137 ? -5.202 5.868 10.751 1.00 97.81 137 TRP A CA 1
ATOM 1025 C C . TRP A 1 137 ? -6.255 5.959 11.864 1.00 97.81 137 TRP A C 1
ATOM 1027 O O . TRP A 1 137 ? -6.669 4.913 12.352 1.00 97.81 137 TRP A O 1
ATOM 1037 N N . SER A 1 138 ? -6.767 7.140 12.239 1.00 97.69 138 SER A N 1
ATOM 1038 C CA . SER A 1 138 ? -7.901 7.223 13.177 1.00 97.69 138 SER A CA 1
ATOM 1039 C C . SER A 1 138 ? -9.216 6.711 12.584 1.00 97.69 138 SER A C 1
ATOM 1041 O O . SER A 1 138 ? -10.141 6.399 13.328 1.00 97.69 138 SER A O 1
ATOM 1043 N N . GLU A 1 139 ? -9.296 6.596 11.257 1.00 98.12 139 GLU A N 1
ATOM 1044 C CA . GLU A 1 139 ? -10.507 6.183 10.535 1.00 98.12 139 GLU A CA 1
ATOM 1045 C C . GLU A 1 139 ? -10.309 4.902 9.713 1.00 98.12 139 GLU A C 1
ATOM 1047 O O . GLU A 1 139 ? -11.279 4.326 9.219 1.00 98.12 139 GLU A O 1
ATOM 1052 N N . HIS A 1 140 ? -9.065 4.430 9.592 1.00 98.19 140 HIS A N 1
ATOM 1053 C CA . HIS A 1 140 ? -8.685 3.277 8.776 1.00 98.19 140 HIS A CA 1
ATOM 1054 C C . HIS A 1 140 ? -8.042 2.177 9.613 1.00 98.19 140 HIS A C 1
ATOM 1056 O O . HIS A 1 140 ? -7.373 2.448 10.608 1.00 98.19 140 HIS A O 1
ATOM 1062 N N . ALA A 1 141 ? -8.212 0.924 9.211 1.00 97.69 141 ALA A N 1
ATOM 1063 C CA . ALA A 1 141 ? -7.562 -0.217 9.849 1.00 97.69 141 ALA A CA 1
ATOM 1064 C C . ALA A 1 141 ? -7.219 -1.282 8.809 1.00 97.69 141 ALA A C 1
ATOM 1066 O O . ALA A 1 141 ? -7.807 -1.327 7.729 1.00 97.69 141 ALA A O 1
ATOM 1067 N N . LEU A 1 142 ? -6.269 -2.151 9.140 1.00 96.38 142 LEU A N 1
ATOM 1068 C CA . LEU A 1 142 ? -5.935 -3.307 8.317 1.00 96.38 142 LEU A CA 1
ATOM 1069 C C . LEU A 1 142 ? -6.741 -4.534 8.762 1.00 96.38 142 LEU A C 1
ATOM 1071 O O . LEU A 1 142 ? -6.975 -4.740 9.949 1.00 96.38 142 LEU A O 1
ATOM 1075 N N . ALA A 1 143 ? -7.131 -5.379 7.818 1.00 95.50 143 ALA A N 1
ATOM 1076 C CA . ALA A 1 143 ? -7.669 -6.703 8.074 1.00 95.50 143 ALA A CA 1
ATOM 1077 C C . ALA A 1 143 ? -6.694 -7.498 8.951 1.00 95.50 143 ALA A C 1
ATOM 1079 O O . ALA A 1 143 ? -5.472 -7.436 8.756 1.00 95.50 143 ALA A O 1
ATOM 1080 N N . GLN A 1 144 ? -7.230 -8.259 9.902 1.00 87.12 144 GLN A N 1
ATOM 1081 C CA . GLN A 1 144 ? -6.431 -9.252 10.612 1.00 87.12 144 GLN A CA 1
ATOM 1082 C C . GLN A 1 144 ? -5.895 -10.305 9.628 1.00 87.12 144 GLN A C 1
ATOM 1084 O O . GLN A 1 144 ? -6.503 -10.583 8.591 1.00 87.12 144 GLN A O 1
ATOM 1089 N N . LEU A 1 145 ? -4.683 -10.795 9.919 1.00 65.69 145 LEU A N 1
ATOM 1090 C CA . LEU A 1 145 ? -3.909 -11.649 9.016 1.00 65.69 145 LEU A CA 1
ATOM 1091 C C . LEU A 1 145 ? -4.565 -13.000 8.761 1.00 65.69 145 LEU A C 1
ATOM 1093 O O . LEU A 1 145 ? -4.996 -13.640 9.742 1.00 65.69 145 LEU A O 1
#

Sequence (145 aa):
MTKTTNGTPIFHADHGVESAFDMIDAYMAGLPPGFFIGVMPLPPNSGIESALYGPTAGDSPVPESDVEYVVRGNRAGPSRLVARPKRPADHLVVIGIAGEDPKVFTAYGSIGPDVAPREPWDKSLSPSEREESRVFWSEHALAQL

Secondary structure (DSSP, 8-state):
-EE-TT--EEEEE-TTGGGGHHHHHHHHHTSPSEEEEEEEEPPTT---EE-EESGGGTSPP--GGGEEEE--TT-SS-EEEES---EE-SEEEEEEEESSS-EEEEEEEESSSSPPPPPTT-TTS-HHHHHHHHHHHTT-EEEP-

Radius of gyration: 15.48 Å; chains: 1; bounding box: 37×30×39 Å